Protein AF-A0A419EVL0-F1 (afdb_monomer)

Mean predicted aligned error: 10.66 Å

Radius of gyration: 20.91 Å; Cα contacts (8 Å, |Δi|>4): 53; chains: 1; bounding box: 40×67×33 Å

Secondary structure (DSSP, 8-state):
--HHHHHHHHHHHHGGGG------SS--HHHHHHHHHHHHHHHHHHTT-HHHHHHHHHHHHHHTT--HHHHHHHHHHHHT-HHHHHHHHHHHHHHHHHHHHS----

Sequence (106 aa):
MNLILKNLVVLFSFTMLIVSCKDKAVIEEEEFAKLYYNVLLTQEKFKSDSTLLKKEQEKVFLKFGVTEKQYYSTLTAYNKDPERWQEFFEYFKSYTDTLQKKPMRR

Foldseek 3Di:
DVPVVVVVVVVVVVVVVPPPPPPPLADDLLLLLVLVVQLVVLCVVCVPPPVVSVVSNVVSCVVSVHDPNSNVSNVVVCVVPVVSVVVSVVSNVVVVVVVVPPPPPD

pLDDT: mean 83.91, std 17.71, range [42.38, 98.12]

Nearest PDB structures (foldseek):
  2b5u-assembly2_C  TM=3.393E-01  e=4.867E+00  Escherichia coli

Solvent-accessible surface area (backbone atoms only — not comparable to full-atom values): 6135 Å² total; per-residue (Å²): 136,61,68,68,56,53,53,50,53,56,56,58,63,61,64,67,76,68,71,67,78,75,79,63,65,51,64,56,47,67,62,40,25,58,50,51,52,54,48,50,52,44,47,68,74,28,67,92,37,71,69,61,29,52,58,51,46,53,52,53,29,58,75,70,75,45,49,71,66,42,53,54,45,25,53,55,54,32,76,73,32,72,68,57,37,50,55,28,48,52,40,32,51,54,53,53,52,53,60,70,69,44,75,81,82,122

Structure (mmCIF, N/CA/C/O backbone):
data_AF-A0A419EVL0-F1
#
_entry.id   AF-A0A419EVL0-F1
#
loop_
_atom_site.group_PDB
_atom_site.id
_atom_site.type_symbol
_atom_site.label_atom_id
_atom_site.label_alt_id
_atom_site.label_comp_id
_atom_site.label_asym_id
_atom_site.label_entity_id
_atom_site.label_seq_id
_atom_site.pdbx_PDB_ins_code
_atom_site.Cartn_x
_atom_site.Cartn_y
_atom_site.Cartn_z
_atom_site.occupancy
_atom_site.B_iso_or_equiv
_atom_site.auth_seq_id
_atom_site.auth_comp_id
_atom_site.auth_asym_id
_atom_site.auth_atom_id
_atom_site.pdbx_PDB_model_num
ATOM 1 N N . MET A 1 1 ? -7.348 -55.223 -16.010 1.00 52.47 1 MET A N 1
ATOM 2 C CA . MET A 1 1 ? -6.396 -54.156 -16.395 1.00 52.47 1 MET A CA 1
ATOM 3 C C . MET A 1 1 ? -7.002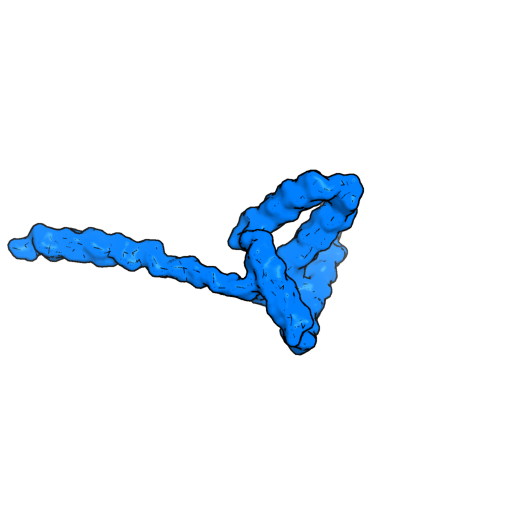 -52.737 -16.367 1.00 52.47 1 MET A C 1
ATOM 5 O O . MET A 1 1 ? -6.424 -51.845 -16.958 1.00 52.47 1 MET A O 1
ATOM 9 N N . ASN A 1 2 ? -8.121 -52.488 -15.658 1.00 56.97 2 ASN A N 1
ATOM 10 C CA . ASN A 1 2 ? -8.804 -51.174 -15.659 1.00 56.97 2 ASN A CA 1
ATOM 11 C C . ASN A 1 2 ? -8.803 -50.457 -14.294 1.00 56.97 2 ASN A C 1
ATOM 13 O O . ASN A 1 2 ? -9.002 -49.251 -14.244 1.00 56.97 2 ASN A O 1
ATOM 17 N N . LEU A 1 3 ? -8.559 -51.171 -13.185 1.00 53.88 3 LEU A N 1
ATOM 18 C CA . LEU A 1 3 ? -8.505 -50.581 -11.836 1.00 53.88 3 LEU A CA 1
ATOM 19 C C . LEU A 1 3 ? -7.204 -49.802 -11.582 1.00 53.88 3 LEU A C 1
ATOM 21 O O . LEU A 1 3 ? -7.239 -48.726 -10.996 1.00 53.88 3 LEU A O 1
ATOM 25 N N . ILE A 1 4 ? -6.075 -50.306 -12.091 1.00 56.41 4 ILE A N 1
ATOM 26 C CA . ILE A 1 4 ? -4.757 -49.666 -11.941 1.00 56.41 4 ILE A CA 1
ATOM 27 C C . ILE A 1 4 ? -4.710 -48.343 -12.723 1.00 56.41 4 ILE A C 1
ATOM 29 O O . ILE A 1 4 ? -4.227 -47.343 -12.203 1.00 56.41 4 ILE A O 1
ATOM 33 N N . LEU A 1 5 ? -5.301 -48.308 -13.927 1.00 55.69 5 LEU A N 1
ATOM 34 C CA . LEU A 1 5 ? -5.390 -47.098 -14.753 1.00 55.69 5 LEU A CA 1
ATOM 35 C C . LEU A 1 5 ? -6.287 -46.026 -14.105 1.00 55.69 5 LEU A C 1
ATOM 37 O O . LEU A 1 5 ? -5.944 -44.849 -14.108 1.00 55.69 5 LEU A O 1
ATOM 41 N N . LYS A 1 6 ? -7.412 -46.436 -13.497 1.00 56.22 6 LYS A N 1
ATOM 42 C CA . LYS A 1 6 ? -8.372 -45.529 -12.844 1.00 56.22 6 LYS A CA 1
ATOM 43 C C . LYS A 1 6 ? -7.779 -44.863 -11.596 1.00 56.22 6 LYS A C 1
ATOM 45 O O . LYS A 1 6 ? -7.973 -43.668 -11.403 1.00 56.22 6 LYS A O 1
ATOM 50 N N . ASN A 1 7 ? -7.000 -45.606 -10.805 1.00 57.31 7 ASN A N 1
ATOM 51 C CA . ASN A 1 7 ? -6.283 -45.055 -9.650 1.00 57.31 7 ASN A CA 1
ATOM 52 C C . ASN A 1 7 ? -5.151 -44.101 -10.062 1.00 57.31 7 ASN A C 1
ATOM 54 O O . ASN A 1 7 ? -4.926 -43.105 -9.381 1.00 57.31 7 ASN A O 1
ATOM 58 N N . LEU A 1 8 ? -4.478 -44.362 -11.188 1.00 57.34 8 LEU A N 1
ATOM 59 C CA . LEU A 1 8 ? -3.440 -43.480 -11.736 1.00 57.34 8 LEU A CA 1
ATOM 60 C C . LEU A 1 8 ? -4.012 -42.139 -12.218 1.00 57.34 8 LEU A C 1
ATOM 62 O O . LEU A 1 8 ? -3.405 -41.101 -11.981 1.00 57.34 8 LEU A O 1
ATOM 66 N N . VAL A 1 9 ? -5.206 -42.147 -12.820 1.00 59.50 9 VAL A N 1
ATOM 67 C CA . VAL A 1 9 ? -5.909 -40.920 -13.239 1.00 59.50 9 VAL A CA 1
ATOM 68 C C . VAL A 1 9 ? -6.341 -40.081 -12.031 1.00 59.50 9 VAL A C 1
ATOM 70 O O . VAL A 1 9 ? -6.170 -38.865 -12.044 1.00 59.50 9 VAL A O 1
ATOM 73 N N . VAL A 1 10 ? -6.826 -40.711 -10.954 1.00 59.16 10 VAL A N 1
ATOM 74 C CA . VAL A 1 10 ? -7.187 -40.000 -9.711 1.00 59.16 10 VAL A CA 1
ATOM 75 C C . VAL A 1 10 ? -5.949 -39.407 -9.026 1.00 59.16 10 VAL A C 1
ATOM 77 O O . VAL A 1 10 ? -6.002 -38.276 -8.545 1.00 59.16 10 VAL A O 1
ATOM 80 N N . LEU A 1 11 ? -4.818 -40.123 -9.038 1.00 56.03 11 LEU A N 1
ATOM 81 C CA . LEU A 1 11 ? -3.551 -39.632 -8.488 1.00 56.03 11 LEU A CA 1
ATOM 82 C C . LEU A 1 11 ? -2.975 -38.466 -9.316 1.00 56.03 11 LEU A C 1
ATOM 84 O O . LEU A 1 11 ? -2.444 -37.515 -8.748 1.00 56.03 11 LEU A O 1
ATOM 88 N N . PHE A 1 12 ? -3.125 -38.508 -10.644 1.00 55.94 12 PHE A N 1
ATOM 89 C CA . PHE A 1 12 ? -2.668 -37.453 -11.554 1.00 55.94 12 PHE A CA 1
ATOM 90 C C . PHE A 1 12 ? -3.546 -36.190 -11.500 1.00 55.94 12 PHE A C 1
ATOM 92 O O . PHE A 1 12 ? -3.043 -35.082 -11.658 1.00 55.94 12 PHE A O 1
ATOM 99 N N . SER A 1 13 ? -4.846 -36.315 -11.206 1.00 56.88 13 SER A N 1
ATOM 100 C CA . SER A 1 13 ? -5.712 -35.147 -10.976 1.00 56.88 13 SER A CA 1
ATOM 101 C C . SER A 1 13 ? -5.408 -34.412 -9.667 1.00 56.88 13 SER A C 1
ATOM 103 O O . SER A 1 13 ? -5.684 -33.218 -9.573 1.00 56.88 13 SER A O 1
ATOM 105 N N . PHE A 1 14 ? -4.821 -35.077 -8.666 1.00 56.47 14 PHE A N 1
ATOM 106 C CA . PHE A 1 14 ? -4.526 -34.447 -7.374 1.00 56.47 14 PHE A CA 1
ATOM 107 C C . PHE A 1 14 ? -3.249 -33.587 -7.394 1.00 56.47 14 PHE A C 1
ATOM 109 O O . PHE A 1 14 ? -3.110 -32.660 -6.600 1.00 56.47 14 PHE A O 1
ATOM 116 N N . THR A 1 15 ? -2.326 -33.834 -8.330 1.00 57.56 15 THR A N 1
ATOM 117 C CA . THR A 1 15 ? -1.048 -33.106 -8.420 1.00 57.56 15 THR A CA 1
ATOM 118 C C . THR A 1 15 ? -1.132 -31.777 -9.174 1.00 57.56 15 THR A C 1
ATOM 120 O O . THR A 1 15 ? -0.192 -30.992 -9.100 1.00 57.56 15 THR A O 1
ATOM 123 N N . MET A 1 16 ? -2.247 -31.460 -9.847 1.00 57.38 16 MET A N 1
ATOM 124 C CA . MET A 1 16 ? -2.417 -30.160 -10.522 1.00 57.38 16 MET A CA 1
ATOM 125 C C . MET A 1 16 ? -2.903 -29.021 -9.611 1.00 57.38 16 MET A C 1
ATOM 127 O O . MET A 1 16 ? -2.921 -27.871 -10.042 1.00 57.38 16 MET A O 1
ATOM 131 N N . LEU A 1 17 ? -3.238 -29.289 -8.344 1.00 58.50 17 LEU A N 1
ATOM 132 C CA . LEU A 1 17 ? -3.680 -28.246 -7.402 1.00 58.50 17 LEU A CA 1
ATOM 133 C C . LEU A 1 17 ? -2.527 -27.493 -6.711 1.00 58.50 17 LEU A C 1
ATOM 135 O O . LEU A 1 17 ? -2.776 -26.564 -5.950 1.00 58.50 17 LEU A O 1
ATOM 139 N N . ILE A 1 18 ? -1.272 -27.851 -6.997 1.00 58.19 18 ILE A N 1
ATOM 140 C CA . ILE A 1 18 ? -0.061 -27.196 -6.469 1.00 58.19 18 ILE A CA 1
ATOM 141 C C . ILE A 1 18 ? 0.641 -26.347 -7.535 1.00 58.19 18 ILE A C 1
ATOM 143 O O . ILE A 1 18 ? 1.869 -26.249 -7.566 1.00 58.19 18 ILE A O 1
ATOM 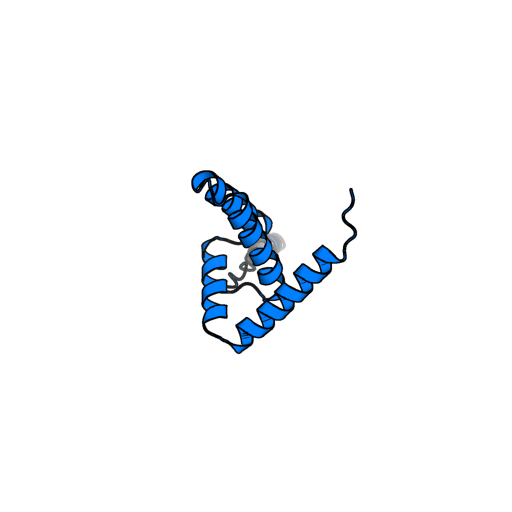147 N N . VAL A 1 19 ? -0.128 -25.655 -8.386 1.00 53.06 19 VAL A N 1
ATOM 148 C CA . VAL A 1 19 ? 0.393 -24.431 -9.012 1.00 53.06 19 VAL A CA 1
ATO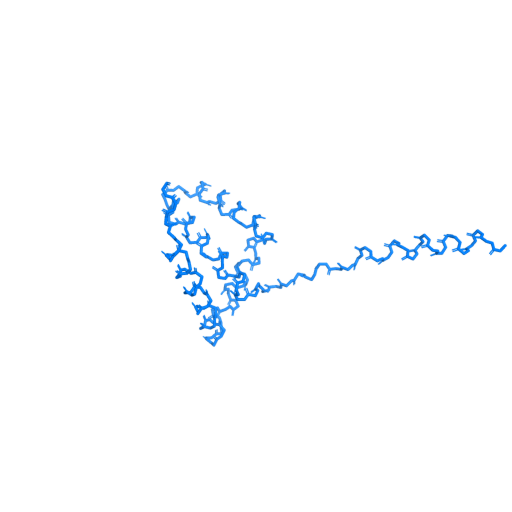M 149 C C . VAL A 1 19 ? 0.555 -23.418 -7.887 1.00 53.06 19 VAL A C 1
ATOM 151 O O . VAL A 1 19 ? -0.353 -22.667 -7.543 1.00 53.06 19 VAL A O 1
ATOM 154 N N . SER A 1 20 ? 1.721 -23.515 -7.256 1.00 49.78 20 SER A N 1
ATOM 155 C CA . SER A 1 20 ? 2.254 -22.623 -6.249 1.00 49.78 20 SER A CA 1
ATOM 156 C C . SER A 1 20 ? 1.894 -21.194 -6.627 1.00 49.78 20 SER A C 1
ATOM 158 O O . SER A 1 20 ? 2.321 -20.687 -7.670 1.00 49.78 20 SER A O 1
ATOM 160 N N . CYS A 1 21 ? 1.049 -20.583 -5.796 1.00 56.38 21 CYS A N 1
ATOM 161 C CA . CYS A 1 21 ? 0.809 -19.156 -5.806 1.00 56.38 21 CYS A CA 1
ATOM 162 C C . CYS A 1 21 ? 2.190 -18.519 -5.660 1.00 56.38 21 CYS A C 1
ATOM 164 O O . CYS A 1 21 ? 2.827 -18.628 -4.615 1.00 56.38 21 CYS A O 1
ATOM 166 N N . LYS A 1 22 ? 2.719 -17.992 -6.764 1.00 48.94 22 LYS A N 1
ATOM 167 C CA . LYS A 1 22 ? 4.028 -17.360 -6.790 1.00 48.94 22 LYS A CA 1
ATOM 168 C C . LYS A 1 22 ? 3.901 -16.182 -5.833 1.00 48.94 22 LYS A C 1
ATOM 170 O O . LYS A 1 22 ? 3.229 -15.213 -6.176 1.00 48.94 22 LYS A O 1
ATOM 175 N N . ASP A 1 23 ? 4.497 -16.285 -4.647 1.00 54.72 23 ASP A N 1
ATOM 176 C CA . ASP A 1 23 ? 4.742 -15.146 -3.769 1.00 54.72 23 ASP A CA 1
ATOM 177 C C . ASP A 1 23 ? 5.605 -14.169 -4.572 1.00 54.72 23 ASP A C 1
ATOM 179 O O . ASP A 1 23 ? 6.837 -14.188 -4.520 1.00 54.72 23 ASP A O 1
ATOM 183 N N . LYS A 1 24 ? 4.969 -13.350 -5.414 1.00 59.28 24 LYS A N 1
ATOM 184 C CA . LYS A 1 24 ? 5.621 -12.210 -6.030 1.00 59.28 24 LYS A CA 1
ATOM 185 C C . LYS A 1 24 ? 6.012 -11.325 -4.853 1.00 59.28 24 LYS A C 1
ATOM 187 O O . LYS A 1 24 ? 5.165 -10.719 -4.203 1.00 59.28 24 LYS A O 1
ATOM 192 N N . ALA A 1 25 ? 7.302 -11.329 -4.525 1.00 76.31 25 ALA A N 1
ATOM 193 C CA . ALA A 1 25 ? 7.853 -10.566 -3.406 1.00 76.31 25 ALA A CA 1
ATOM 194 C C . ALA A 1 25 ? 7.656 -9.047 -3.580 1.00 76.31 25 ALA A C 1
ATOM 196 O O . ALA A 1 25 ? 7.777 -8.289 -2.614 1.00 76.31 25 ALA A O 1
ATOM 197 N N . VAL A 1 26 ? 7.369 -8.631 -4.815 1.00 90.81 26 VAL A N 1
ATOM 198 C CA . VAL A 1 26 ? 7.157 -7.259 -5.252 1.00 90.81 26 VAL A CA 1
ATOM 199 C C . VAL A 1 26 ? 5.864 -7.225 -6.070 1.00 90.81 26 VAL A C 1
ATOM 201 O O . VAL A 1 26 ? 5.714 -8.004 -7.013 1.00 90.81 26 VAL A O 1
ATOM 204 N N . ILE A 1 27 ? 4.928 -6.370 -5.667 1.00 93.75 27 ILE A N 1
ATOM 205 C CA . ILE A 1 27 ? 3.667 -6.107 -6.377 1.00 93.75 27 ILE A CA 1
ATOM 206 C C . ILE A 1 27 ? 3.993 -5.256 -7.609 1.00 93.75 27 ILE A C 1
ATOM 208 O O . ILE A 1 27 ? 4.818 -4.360 -7.490 1.00 93.75 27 ILE A O 1
ATOM 212 N N . GLU A 1 28 ? 3.368 -5.516 -8.760 1.00 93.25 28 GLU A N 1
ATOM 213 C CA . GLU A 1 28 ? 3.601 -4.741 -9.995 1.00 93.25 28 GLU A CA 1
ATOM 214 C C . GLU A 1 28 ? 3.115 -3.286 -9.852 1.00 93.25 28 GLU A C 1
ATOM 216 O O . GLU A 1 28 ? 2.197 -2.987 -9.086 1.00 93.25 28 GLU A O 1
ATOM 221 N N . GLU A 1 29 ? 3.706 -2.368 -10.614 1.00 93.12 29 GLU A N 1
ATOM 222 C CA . GLU A 1 29 ? 3.585 -0.913 -10.474 1.00 93.12 29 GLU A CA 1
ATOM 223 C C . GLU A 1 29 ? 2.131 -0.419 -10.523 1.00 93.12 29 GLU A C 1
ATOM 225 O O . GLU A 1 29 ? 1.721 0.364 -9.663 1.00 93.12 29 GLU A O 1
ATOM 230 N N . GLU A 1 30 ? 1.321 -0.906 -11.469 1.00 92.81 30 GLU A N 1
ATOM 231 C CA . GLU A 1 30 ? -0.081 -0.490 -11.616 1.00 92.81 30 GLU A CA 1
ATOM 232 C C . GLU A 1 30 ? -0.953 -0.930 -10.423 1.00 92.81 30 GLU A C 1
ATOM 234 O O . GLU A 1 30 ? -1.792 -0.173 -9.920 1.0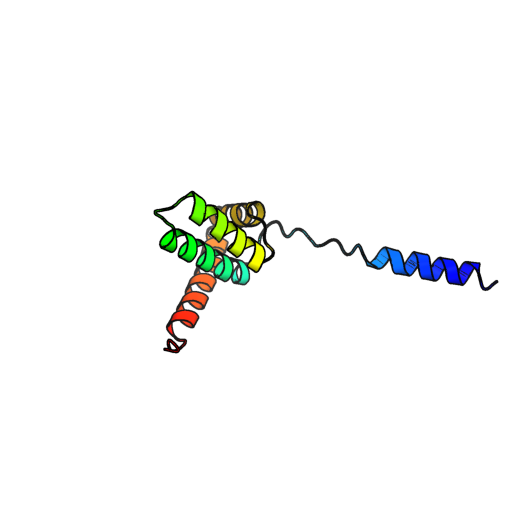0 92.81 30 GLU A O 1
ATOM 239 N N . GLU A 1 31 ? -0.772 -2.165 -9.952 1.00 94.31 31 GLU A N 1
ATOM 240 C CA . GLU A 1 31 ? -1.504 -2.698 -8.798 1.00 94.31 31 GLU A CA 1
ATOM 241 C C . GLU A 1 31 ? -1.042 -2.021 -7.507 1.00 94.31 31 GLU A C 1
ATOM 243 O O . GLU A 1 31 ? -1.864 -1.633 -6.666 1.00 94.31 31 GLU A O 1
ATOM 248 N N . PHE A 1 32 ? 0.269 -1.802 -7.383 1.00 96.00 32 PHE A N 1
ATOM 249 C CA . PHE A 1 32 ? 0.869 -1.122 -6.250 1.00 96.00 32 PHE A CA 1
ATOM 250 C C . PHE A 1 32 ? 0.421 0.341 -6.166 1.00 96.00 32 PHE A C 1
ATOM 252 O O . PHE A 1 32 ? 0.094 0.799 -5.075 1.00 96.00 32 PHE A O 1
ATOM 259 N N . ALA A 1 33 ? 0.283 1.054 -7.288 1.00 96.12 33 ALA A N 1
ATOM 260 C CA . ALA A 1 33 ? -0.267 2.411 -7.336 1.00 96.12 33 ALA A CA 1
ATOM 261 C C . ALA A 1 33 ? -1.675 2.502 -6.720 1.00 96.12 33 ALA A C 1
ATOM 263 O O . ALA A 1 33 ? -1.949 3.373 -5.885 1.00 96.12 33 ALA A O 1
ATOM 264 N N . LYS A 1 34 ? -2.564 1.567 -7.076 1.00 96.50 34 LYS A N 1
ATOM 265 C CA . LYS A 1 34 ? -3.932 1.503 -6.534 1.00 96.50 34 LYS A CA 1
ATOM 266 C C . LYS A 1 34 ? -3.923 1.195 -5.038 1.00 96.50 34 LYS A C 1
ATOM 268 O O . LYS A 1 34 ? -4.651 1.835 -4.273 1.00 96.50 34 LYS A O 1
ATOM 273 N N . LEU A 1 35 ? -3.111 0.228 -4.617 1.00 97.44 35 LEU A N 1
ATOM 274 C CA . LEU A 1 35 ? -2.959 -0.147 -3.214 1.00 97.44 35 LEU A CA 1
ATOM 275 C C . LEU A 1 35 ? -2.407 1.017 -2.381 1.00 97.44 35 LEU A C 1
ATOM 277 O O . LEU A 1 35 ? -3.020 1.401 -1.385 1.00 97.44 35 LEU A O 1
ATOM 281 N N . TYR A 1 36 ? -1.293 1.605 -2.815 1.00 97.38 36 TYR A N 1
ATOM 282 C CA . TYR A 1 36 ? -0.601 2.702 -2.145 1.00 97.38 36 TYR A CA 1
ATOM 283 C C . TYR A 1 36 ? -1.530 3.899 -1.925 1.00 97.38 36 TYR A C 1
ATOM 285 O O . TYR A 1 36 ? -1.613 4.420 -0.815 1.00 97.38 36 TYR A O 1
ATOM 293 N N . TYR A 1 37 ? -2.337 4.258 -2.929 1.00 97.31 37 TYR A N 1
ATOM 294 C CA . TYR A 1 37 ? -3.367 5.286 -2.783 1.00 97.31 37 TYR A CA 1
ATOM 295 C C . TYR A 1 37 ? -4.368 4.983 -1.658 1.00 97.31 37 TYR A C 1
ATOM 297 O O . TYR A 1 37 ? -4.674 5.855 -0.846 1.00 97.31 37 TYR A O 1
ATOM 305 N N . ASN A 1 38 ? -4.876 3.749 -1.575 1.00 97.81 38 ASN A N 1
ATOM 306 C CA . ASN A 1 38 ? -5.833 3.376 -0.528 1.00 97.81 38 ASN A CA 1
ATOM 307 C C . ASN A 1 38 ? -5.181 3.382 0.862 1.00 97.81 38 ASN A C 1
ATOM 309 O O . ASN A 1 38 ? -5.830 3.770 1.836 1.00 97.81 38 ASN A O 1
ATOM 313 N N . VAL A 1 39 ? -3.905 2.999 0.960 1.00 97.88 39 VAL A N 1
ATOM 314 C CA . VAL A 1 39 ? -3.142 3.081 2.212 1.00 97.88 39 VAL A CA 1
ATOM 315 C C . VAL A 1 39 ? -2.968 4.540 2.640 1.00 97.88 39 VAL A C 1
ATOM 317 O O . VAL A 1 39 ? -3.278 4.852 3.788 1.00 97.88 39 VAL A O 1
ATOM 320 N N . LEU A 1 40 ? -2.571 5.440 1.732 1.00 97.12 40 LEU A N 1
ATOM 321 C CA . LEU A 1 40 ? -2.434 6.876 2.015 1.00 97.12 40 LEU A CA 1
ATOM 322 C C . LEU A 1 40 ? -3.759 7.517 2.443 1.00 97.12 40 LEU A C 1
ATOM 324 O O . LEU A 1 40 ? -3.806 8.244 3.433 1.00 97.12 40 LEU A O 1
ATOM 328 N N . LEU A 1 41 ? -4.859 7.216 1.745 1.00 96.81 41 LEU A N 1
ATOM 329 C CA . LEU A 1 41 ? -6.184 7.697 2.143 1.00 96.81 41 LEU A CA 1
ATOM 330 C C . LEU A 1 41 ? -6.576 7.219 3.542 1.00 96.81 41 LEU A C 1
ATOM 332 O O . LEU A 1 41 ? -7.171 7.969 4.313 1.00 96.81 41 LEU A O 1
ATOM 336 N N . THR A 1 42 ? -6.261 5.965 3.866 1.00 97.38 42 THR A N 1
ATOM 337 C CA . THR A 1 42 ? -6.553 5.384 5.180 1.00 97.38 42 THR A CA 1
ATOM 338 C C . THR A 1 42 ? -5.713 6.058 6.263 1.00 97.38 42 THR A C 1
ATOM 340 O O . THR A 1 42 ? -6.252 6.427 7.304 1.00 97.38 42 THR A O 1
ATOM 343 N N . GLN A 1 43 ? -4.426 6.293 5.994 1.00 96.81 43 GLN A N 1
ATOM 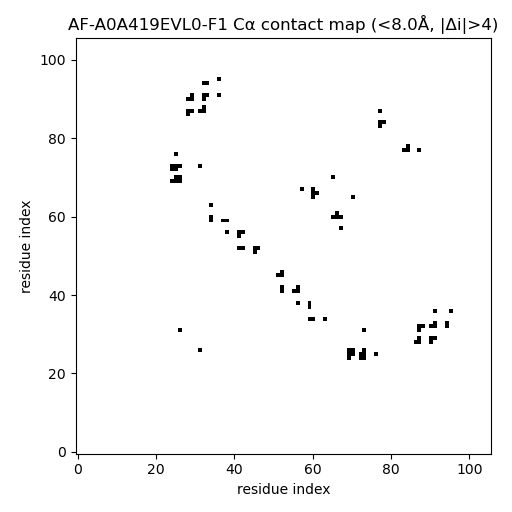344 C CA . GLN A 1 43 ? -3.536 7.049 6.875 1.00 96.81 43 GLN A CA 1
ATOM 345 C C . GLN A 1 43 ? -4.072 8.450 7.152 1.00 96.81 43 GLN A C 1
ATOM 347 O O . GLN A 1 43 ? -4.195 8.821 8.314 1.00 96.81 43 GLN A O 1
ATOM 352 N N . GLU A 1 44 ? -4.464 9.195 6.118 1.00 96.56 44 GLU A N 1
ATOM 353 C CA . GLU A 1 44 ? -4.996 10.547 6.300 1.00 96.56 44 GLU A CA 1
ATOM 354 C C . GLU A 1 44 ? -6.319 10.540 7.078 1.00 96.56 44 GLU A C 1
ATOM 356 O O . GLU A 1 44 ? -6.508 11.331 8.004 1.00 96.56 44 GLU A O 1
ATOM 361 N N . LYS A 1 45 ? -7.222 9.606 6.754 1.00 96.62 45 LYS A N 1
ATOM 362 C CA . LYS A 1 45 ? -8.540 9.499 7.393 1.00 96.62 45 LYS A CA 1
ATOM 363 C C . LYS A 1 45 ? -8.461 9.141 8.878 1.00 96.62 45 LYS A C 1
ATOM 365 O O . LYS A 1 45 ? -9.281 9.625 9.654 1.00 96.62 45 LYS A O 1
ATOM 370 N N . PHE A 1 46 ? -7.515 8.289 9.270 1.00 96.88 46 PHE A N 1
ATOM 371 C CA . PHE A 1 46 ? -7.412 7.752 10.631 1.00 96.88 46 PHE A CA 1
ATOM 372 C C . PHE A 1 46 ? -6.152 8.217 11.376 1.00 96.88 46 PHE A C 1
ATOM 374 O O . PHE A 1 46 ? -5.789 7.631 12.391 1.00 96.88 46 PHE A O 1
ATOM 381 N N . LYS A 1 47 ? -5.498 9.297 10.925 1.00 94.25 47 LYS A N 1
ATOM 382 C CA . LYS A 1 47 ? -4.238 9.807 11.502 1.00 94.25 47 LYS A CA 1
ATOM 383 C C . LYS A 1 47 ? -4.268 10.065 13.011 1.00 94.25 47 LYS A C 1
ATOM 385 O O . LYS A 1 47 ? -3.228 10.010 13.657 1.00 94.25 47 LYS A O 1
ATOM 390 N N . SER A 1 48 ? -5.440 10.368 13.571 1.00 96.00 48 SER A N 1
ATOM 391 C CA . SER A 1 48 ? -5.631 10.658 14.996 1.00 96.00 48 SER A CA 1
ATOM 392 C C . SER A 1 48 ? -5.940 9.428 15.856 1.00 96.00 48 SER A C 1
ATOM 394 O O . SER A 1 48 ? -5.974 9.551 17.075 1.00 96.00 48 SER A O 1
ATOM 396 N N . ASP A 1 49 ? -6.188 8.262 15.253 1.00 96.94 49 ASP A N 1
ATOM 397 C CA . ASP A 1 49 ? -6.505 7.017 15.959 1.00 96.94 49 ASP A CA 1
ATOM 398 C C . ASP A 1 49 ? -5.643 5.880 15.405 1.00 96.94 49 ASP A C 1
ATOM 400 O O . ASP A 1 49 ? -5.972 5.242 14.405 1.00 96.94 49 ASP A O 1
ATOM 404 N N . SER A 1 50 ? -4.521 5.617 16.075 1.00 94.12 50 SER A N 1
ATOM 405 C CA . SER A 1 50 ? -3.551 4.600 15.659 1.00 94.12 50 SER A CA 1
ATOM 406 C C . SER A 1 50 ? -4.111 3.174 15.696 1.00 94.12 50 SER A C 1
ATOM 408 O O . SER A 1 50 ? -3.696 2.331 14.898 1.00 94.12 50 SER A O 1
ATOM 410 N N . THR A 1 51 ? -5.067 2.896 16.588 1.00 95.31 51 THR A N 1
ATOM 411 C CA . THR A 1 51 ? -5.672 1.563 16.714 1.00 95.31 51 THR A CA 1
ATOM 412 C C . THR A 1 51 ? -6.624 1.315 15.555 1.00 95.31 51 THR A C 1
ATOM 414 O O . THR A 1 51 ? -6.561 0.270 14.899 1.00 95.31 51 THR A O 1
ATOM 417 N N . LEU A 1 52 ? -7.482 2.294 15.262 1.00 96.12 52 LEU A N 1
ATOM 418 C CA . LEU A 1 52 ? -8.393 2.219 14.130 1.00 96.12 52 LEU A CA 1
ATOM 419 C C . LEU A 1 52 ? -7.634 2.259 12.801 1.00 96.12 52 LEU A C 1
ATOM 421 O O . LEU A 1 52 ? -7.964 1.487 11.904 1.00 96.12 52 LEU A O 1
ATOM 425 N N . LEU A 1 53 ? -6.575 3.067 12.697 1.00 97.38 53 LEU A N 1
ATOM 426 C CA . LEU A 1 53 ? -5.701 3.112 11.527 1.00 97.38 53 LEU A CA 1
ATOM 427 C C . LEU A 1 53 ? -5.171 1.723 11.168 1.00 97.38 53 LEU A C 1
ATOM 429 O O . LEU A 1 53 ? -5.345 1.287 10.031 1.00 97.38 53 LEU A O 1
ATOM 433 N N . LYS A 1 54 ? -4.581 1.007 12.133 1.00 96.50 54 LYS A N 1
ATOM 434 C CA . LYS A 1 54 ? -4.033 -0.332 11.891 1.00 96.50 54 LYS A CA 1
ATOM 435 C C . LYS A 1 54 ? -5.109 -1.296 11.385 1.00 96.50 54 LYS A C 1
ATOM 437 O O . LYS A 1 54 ? -4.926 -1.951 10.362 1.00 96.50 54 LYS A O 1
ATOM 442 N N . LYS A 1 55 ? -6.262 -1.324 12.055 1.00 97.50 55 LYS A N 1
ATOM 443 C CA . LYS A 1 55 ? -7.397 -2.177 11.673 1.00 97.50 55 LYS A CA 1
ATOM 444 C C . LYS A 1 55 ? -7.901 -1.878 10.258 1.00 97.50 55 LYS A C 1
ATOM 446 O O . LYS A 1 55 ? -8.279 -2.788 9.525 1.00 97.50 55 LYS A O 1
ATOM 451 N N . GLU A 1 56 ? -7.955 -0.609 9.868 1.00 98.12 56 GLU A N 1
ATOM 452 C CA . GLU A 1 56 ? -8.428 -0.213 8.539 1.00 98.12 56 GLU A CA 1
ATOM 453 C C . GLU A 1 56 ? -7.371 -0.467 7.455 1.00 98.12 56 GLU A C 1
ATOM 455 O O . GLU A 1 56 ? -7.722 -0.895 6.356 1.00 98.12 56 GLU A O 1
ATOM 460 N N . GLN A 1 57 ? -6.080 -0.318 7.764 1.00 97.75 57 GLN A N 1
ATOM 461 C CA . GLN A 1 57 ? -4.995 -0.724 6.866 1.00 97.75 57 GLN A CA 1
ATOM 462 C C . GLN A 1 57 ? -5.009 -2.236 6.605 1.00 97.75 57 GLN A C 1
ATOM 464 O O . GLN A 1 57 ? -4.906 -2.649 5.452 1.00 97.75 57 GLN A O 1
ATOM 469 N N . GLU A 1 58 ? -5.232 -3.061 7.632 1.00 97.06 58 GLU A N 1
ATOM 470 C CA . GLU A 1 58 ? -5.390 -4.514 7.477 1.00 97.06 58 GLU A CA 1
ATOM 471 C C . GLU A 1 58 ? -6.538 -4.863 6.514 1.00 97.06 58 GLU A C 1
ATOM 473 O O . GLU A 1 58 ? -6.389 -5.728 5.650 1.00 97.06 58 GLU A O 1
ATOM 478 N N . LYS A 1 59 ? -7.668 -4.145 6.581 1.00 97.81 59 LYS A N 1
ATOM 479 C CA . LYS A 1 59 ? -8.776 -4.322 5.625 1.00 97.81 59 LYS A CA 1
ATOM 480 C C . LYS A 1 59 ? -8.394 -3.933 4.201 1.00 97.81 59 LYS A C 1
ATOM 482 O O . LYS A 1 59 ? -8.822 -4.602 3.260 1.00 97.81 59 LYS A O 1
ATOM 487 N N . VAL A 1 60 ? -7.619 -2.861 4.027 1.00 98.12 60 VAL A N 1
ATOM 488 C CA . VAL A 1 60 ? -7.097 -2.473 2.709 1.00 98.12 60 VAL A CA 1
ATOM 489 C C . VAL A 1 60 ? -6.213 -3.589 2.162 1.00 98.12 60 VAL A C 1
ATOM 491 O O . VAL A 1 60 ? -6.440 -4.032 1.042 1.00 98.12 60 VAL A O 1
ATOM 494 N N . PHE A 1 61 ? -5.277 -4.110 2.951 1.00 96.81 61 PHE A N 1
ATOM 495 C CA . PHE A 1 61 ? -4.410 -5.209 2.528 1.00 96.81 61 PHE A CA 1
ATOM 496 C C . PHE A 1 61 ? -5.209 -6.453 2.113 1.00 96.81 61 PHE A C 1
ATOM 498 O O . PHE A 1 61 ? -5.026 -6.966 1.008 1.00 96.81 61 PHE A O 1
ATOM 505 N N . LEU A 1 62 ? -6.192 -6.859 2.922 1.00 95.94 62 LEU A N 1
ATOM 506 C CA . LEU A 1 62 ? -7.088 -7.973 2.595 1.00 95.94 62 LEU A CA 1
ATOM 507 C C . LEU A 1 62 ? -7.868 -7.746 1.292 1.00 95.94 62 LEU A C 1
ATOM 509 O O . LEU A 1 62 ? -7.984 -8.665 0.485 1.00 95.94 62 LEU A O 1
ATOM 513 N N . LYS A 1 63 ? -8.366 -6.527 1.048 1.00 96.06 63 LYS A N 1
ATOM 514 C CA . LYS A 1 63 ? -9.098 -6.179 -0.184 1.00 96.06 63 LYS A CA 1
ATOM 515 C C . LYS A 1 63 ? -8.249 -6.366 -1.444 1.00 96.06 63 LYS A C 1
ATOM 517 O O . LYS A 1 63 ? -8.794 -6.690 -2.495 1.00 96.06 63 LYS A O 1
ATOM 522 N N . PHE A 1 64 ? -6.944 -6.139 -1.341 1.00 95.06 64 PHE A N 1
ATOM 523 C CA . PHE A 1 64 ? -5.997 -6.292 -2.443 1.00 95.06 64 PHE A CA 1
ATOM 524 C C . PHE A 1 64 ? -5.323 -7.673 -2.468 1.00 95.06 64 PHE A C 1
ATOM 526 O O . PHE A 1 64 ? -4.503 -7.920 -3.344 1.00 95.06 64 PHE A O 1
ATOM 533 N N . GLY A 1 65 ? -5.656 -8.580 -1.540 1.00 95.06 65 GLY A N 1
ATOM 534 C CA . GLY A 1 65 ? -5.039 -9.908 -1.465 1.00 95.06 65 GLY A CA 1
ATOM 535 C C . GLY A 1 65 ? -3.545 -9.871 -1.130 1.00 95.06 65 GLY A C 1
ATOM 536 O O . GLY A 1 65 ? -2.812 -10.790 -1.481 1.00 95.06 65 GLY A O 1
ATOM 537 N N . VAL A 1 66 ? -3.090 -8.805 -0.471 1.00 94.44 66 VAL A N 1
ATOM 538 C CA . VAL A 1 66 ? -1.684 -8.569 -0.132 1.00 94.44 66 VAL A CA 1
ATOM 539 C C . VAL A 1 66 ? -1.487 -8.637 1.372 1.00 94.44 66 VAL A C 1
ATOM 541 O O . VAL A 1 66 ? -2.376 -8.313 2.155 1.00 94.44 66 VAL A O 1
ATOM 544 N N . THR A 1 67 ? -0.298 -9.044 1.794 1.00 95.12 67 THR A N 1
ATOM 545 C CA . THR A 1 67 ? 0.118 -8.969 3.195 1.00 95.12 67 THR A CA 1
ATOM 546 C C . THR A 1 67 ? 0.788 -7.630 3.491 1.00 95.12 67 THR A C 1
ATOM 548 O O . THR A 1 67 ? 1.392 -7.009 2.615 1.00 95.12 67 THR A O 1
ATOM 551 N N . GLU A 1 68 ? 0.764 -7.213 4.757 1.00 94.75 68 GLU A N 1
ATOM 552 C CA . GLU A 1 68 ? 1.515 -6.040 5.224 1.00 94.75 68 GLU A CA 1
ATOM 553 C C . GLU A 1 68 ? 3.012 -6.158 4.874 1.00 94.75 68 GLU A C 1
ATOM 555 O O . GLU A 1 68 ? 3.637 -5.209 4.399 1.00 94.75 68 GLU A O 1
ATOM 560 N N . LYS A 1 69 ? 3.578 -7.364 5.015 1.00 94.50 69 LYS A N 1
ATOM 561 C CA . LYS A 1 69 ? 4.966 -7.655 4.644 1.00 94.50 69 LYS A CA 1
ATOM 562 C C . LYS A 1 69 ? 5.232 -7.406 3.156 1.00 94.50 69 LYS A C 1
ATOM 564 O O . LYS A 1 69 ? 6.241 -6.784 2.839 1.00 94.50 69 LYS A O 1
ATOM 569 N N . GLN A 1 70 ? 4.351 -7.871 2.266 1.00 94.31 70 GLN A N 1
ATOM 570 C CA . GLN A 1 70 ? 4.475 -7.652 0.817 1.00 94.31 70 GLN A CA 1
ATOM 571 C C . GLN A 1 70 ? 4.373 -6.173 0.443 1.00 94.31 70 GLN A C 1
ATOM 573 O O . GLN A 1 70 ? 5.095 -5.703 -0.437 1.00 94.31 70 GLN A O 1
ATOM 578 N N . TYR A 1 71 ? 3.505 -5.422 1.123 1.00 96.12 71 TYR A N 1
ATOM 579 C CA . TYR A 1 71 ? 3.401 -3.981 0.923 1.00 96.12 71 TYR A CA 1
ATOM 580 C C . TYR A 1 71 ? 4.729 -3.281 1.246 1.00 96.12 71 TYR A C 1
ATOM 582 O O . TYR A 1 71 ? 5.280 -2.577 0.398 1.00 96.12 71 TYR A O 1
ATOM 590 N N . TYR A 1 72 ? 5.292 -3.520 2.435 1.00 95.69 72 TYR A N 1
ATOM 591 C CA . TYR A 1 72 ? 6.549 -2.880 2.825 1.00 95.69 72 TYR A CA 1
ATOM 592 C C . TYR A 1 72 ? 7.753 -3.378 2.018 1.00 95.69 72 TYR A C 1
ATOM 594 O O . TYR A 1 72 ? 8.650 -2.581 1.728 1.00 95.69 72 TYR A O 1
ATOM 602 N N . SER A 1 73 ? 7.790 -4.656 1.618 1.00 94.69 73 SER A N 1
ATOM 603 C CA . SER A 1 73 ? 8.850 -5.166 0.738 1.00 94.69 73 SER A CA 1
ATOM 604 C C . SER A 1 73 ? 8.800 -4.521 -0.643 1.00 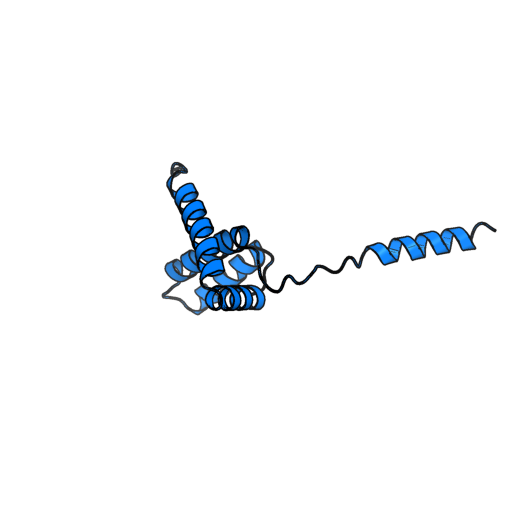94.69 73 SER A C 1
ATOM 606 O O . SER A 1 73 ? 9.849 -4.130 -1.150 1.00 94.69 73 SER A O 1
ATOM 608 N N . THR A 1 74 ? 7.605 -4.338 -1.210 1.00 95.31 74 THR A N 1
ATOM 609 C CA . THR A 1 74 ? 7.409 -3.641 -2.492 1.00 95.31 74 THR A CA 1
ATOM 610 C C . THR A 1 74 ? 7.838 -2.182 -2.385 1.00 95.31 74 THR A C 1
ATOM 612 O O . THR A 1 74 ? 8.672 -1.733 -3.166 1.00 95.31 74 THR A O 1
ATOM 615 N N . LEU A 1 75 ? 7.364 -1.465 -1.358 1.00 95.19 75 LEU A N 1
ATOM 616 C CA . LEU A 1 75 ? 7.743 -0.071 -1.120 1.00 95.19 75 LEU A CA 1
ATOM 617 C C . LEU A 1 75 ? 9.265 0.088 -0.981 1.00 95.19 75 LEU A C 1
ATOM 619 O O . LEU A 1 75 ? 9.868 0.977 -1.574 1.00 95.19 75 LEU A O 1
ATOM 623 N N . THR A 1 76 ? 9.901 -0.812 -0.228 1.00 94.56 76 THR A N 1
ATOM 624 C CA . THR A 1 76 ? 11.359 -0.820 -0.053 1.00 94.56 76 THR A CA 1
ATOM 625 C C . THR A 1 76 ? 12.090 -1.131 -1.356 1.00 94.56 76 THR A C 1
ATOM 627 O O . THR A 1 76 ? 13.154 -0.566 -1.593 1.00 94.56 76 THR A O 1
ATOM 630 N N . ALA A 1 77 ? 11.561 -2.032 -2.186 1.00 93.12 77 ALA A N 1
ATOM 631 C CA . ALA A 1 77 ? 12.151 -2.357 -3.480 1.00 93.12 77 ALA A CA 1
ATOM 632 C C . ALA A 1 77 ? 12.108 -1.152 -4.426 1.00 93.12 77 ALA A C 1
ATOM 634 O O . ALA A 1 77 ? 13.122 -0.845 -5.043 1.00 93.12 77 ALA A O 1
ATOM 635 N N . TYR A 1 78 ? 10.985 -0.432 -4.480 1.00 94.06 78 TYR A N 1
ATOM 636 C CA . TYR A 1 78 ? 10.829 0.714 -5.380 1.00 94.06 78 TYR A CA 1
ATOM 637 C C . TYR A 1 78 ? 11.680 1.896 -4.911 1.00 94.06 78 TYR A C 1
ATOM 639 O O . TYR A 1 78 ? 12.342 2.532 -5.715 1.00 94.06 78 TYR A O 1
ATOM 647 N N . ASN A 1 79 ? 11.776 2.131 -3.598 1.00 90.94 79 ASN A N 1
ATOM 648 C CA . ASN A 1 79 ? 12.636 3.182 -3.037 1.00 90.94 79 ASN A CA 1
ATOM 649 C C . ASN A 1 79 ? 14.138 2.988 -3.324 1.00 90.94 79 ASN A C 1
ATOM 651 O O . ASN A 1 79 ? 14.914 3.929 -3.165 1.00 90.94 79 ASN A O 1
ATOM 655 N N . LYS A 1 80 ? 14.573 1.771 -3.674 1.00 94.75 80 LYS A N 1
ATOM 656 C CA . LYS A 1 80 ? 15.980 1.462 -3.982 1.00 94.75 80 LYS A CA 1
ATOM 657 C C . LYS A 1 80 ? 16.344 1.690 -5.445 1.00 94.75 80 LYS A C 1
ATOM 659 O O . LYS A 1 80 ? 17.531 1.718 -5.755 1.00 94.75 80 LYS A O 1
ATOM 664 N N . ASP A 1 81 ? 15.351 1.824 -6.314 1.00 93.38 81 ASP A N 1
ATOM 665 C CA . ASP A 1 81 ? 15.523 1.932 -7.756 1.00 93.38 81 ASP A CA 1
ATOM 666 C C . ASP A 1 81 ? 14.816 3.206 -8.249 1.00 93.38 81 ASP A C 1
ATOM 668 O O . ASP A 1 81 ? 13.590 3.223 -8.367 1.00 93.38 81 ASP A O 1
ATOM 672 N N . PRO A 1 82 ?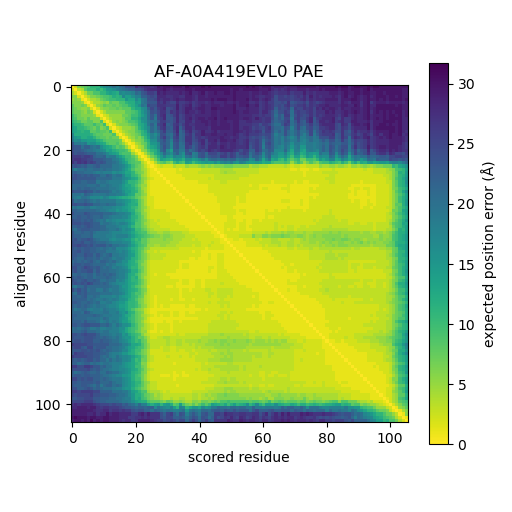 15.565 4.298 -8.501 1.00 92.69 82 PRO A N 1
ATOM 673 C CA . PRO A 1 82 ? 14.985 5.567 -8.929 1.00 92.69 82 PRO A CA 1
ATOM 674 C C . PRO A 1 82 ? 14.181 5.485 -10.231 1.00 92.69 82 PRO A C 1
ATOM 676 O O . PRO A 1 82 ? 13.202 6.215 -10.375 1.00 92.69 82 PRO A O 1
ATOM 679 N N . GLU A 1 83 ? 14.578 4.619 -11.168 1.00 94.25 83 GLU A N 1
ATOM 680 C CA . GLU A 1 83 ? 13.880 4.443 -12.447 1.00 94.25 83 GLU A CA 1
ATOM 681 C C . GLU A 1 83 ? 12.530 3.769 -12.207 1.00 94.25 83 GLU A C 1
ATOM 683 O O . GLU A 1 83 ? 11.480 4.289 -12.584 1.00 94.25 83 GLU A O 1
ATOM 688 N N . ARG A 1 84 ? 12.534 2.683 -11.436 1.00 90.69 84 ARG A N 1
ATOM 689 C CA . ARG A 1 84 ? 11.304 1.987 -11.058 1.00 90.69 84 ARG A CA 1
ATOM 690 C C . ARG A 1 84 ? 10.371 2.837 -10.192 1.00 90.69 84 ARG A C 1
ATOM 692 O O . ARG A 1 84 ? 9.149 2.765 -10.326 1.00 90.69 84 ARG A O 1
ATOM 699 N N . TRP A 1 85 ? 10.930 3.661 -9.304 1.00 93.38 85 TRP A N 1
ATOM 700 C CA . TRP A 1 85 ? 10.161 4.630 -8.523 1.00 93.38 85 TRP A CA 1
ATOM 701 C C . TRP A 1 85 ? 9.441 5.635 -9.424 1.00 93.38 85 TRP A C 1
ATOM 703 O O . TRP A 1 85 ? 8.274 5.951 -9.186 1.00 93.38 85 TRP A O 1
ATOM 713 N N . GLN A 1 86 ? 10.124 6.113 -10.466 1.00 93.81 86 GLN A N 1
ATOM 714 C CA . GLN A 1 86 ? 9.559 7.037 -11.440 1.00 93.81 86 GLN A CA 1
ATOM 715 C C . GLN A 1 86 ? 8.391 6.394 -12.203 1.00 93.81 86 GLN A C 1
ATOM 717 O O . GLN A 1 86 ? 7.313 6.986 -12.254 1.00 93.81 86 GLN A O 1
ATOM 722 N N . GLU A 1 87 ? 8.555 5.171 -12.712 1.00 92.56 87 GLU A N 1
ATOM 723 C CA . GLU A 1 87 ? 7.482 4.441 -13.406 1.00 92.56 87 GLU A CA 1
ATOM 724 C C . GLU A 1 87 ? 6.257 4.230 -12.507 1.00 92.56 87 GLU A C 1
ATOM 726 O O . GLU A 1 87 ? 5.125 4.556 -12.874 1.00 92.56 87 GLU A O 1
ATOM 731 N N . PHE A 1 88 ? 6.474 3.753 -11.279 1.00 93.94 88 PHE A N 1
ATOM 732 C CA . PHE A 1 88 ? 5.422 3.637 -10.270 1.00 93.94 88 PHE A CA 1
ATOM 733 C C . PHE A 1 88 ? 4.677 4.955 -10.049 1.00 93.94 88 PHE A C 1
ATOM 735 O O . PHE A 1 88 ? 3.444 4.977 -9.973 1.00 93.94 88 PHE A O 1
ATOM 742 N N . PHE A 1 89 ? 5.417 6.056 -9.930 1.00 93.81 89 PHE A N 1
ATOM 743 C CA . PHE A 1 89 ? 4.833 7.359 -9.665 1.00 93.81 89 PHE A CA 1
ATOM 744 C C . PHE A 1 89 ? 3.968 7.848 -10.835 1.00 93.81 89 PHE A C 1
ATOM 746 O O . PHE A 1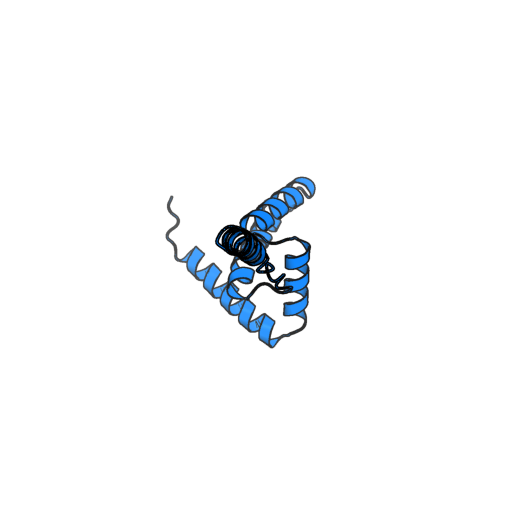 89 ? 2.925 8.470 -10.615 1.00 93.81 89 PHE A O 1
ATOM 753 N N . GLU A 1 90 ? 4.331 7.514 -12.072 1.00 95.62 90 GLU A N 1
ATOM 754 C CA . GLU A 1 90 ? 3.513 7.791 -13.255 1.00 95.62 90 GLU A CA 1
ATOM 755 C C . GLU A 1 90 ? 2.191 7.016 -13.232 1.00 95.62 90 GLU A C 1
ATOM 757 O O . GLU A 1 90 ? 1.128 7.611 -13.455 1.00 95.62 90 GLU A O 1
ATOM 762 N N . TYR A 1 91 ? 2.217 5.730 -12.864 1.00 95.12 91 TYR A N 1
ATOM 763 C CA . TYR A 1 91 ? 0.994 4.949 -12.646 1.00 95.12 91 TYR A CA 1
ATOM 764 C C . TYR A 1 91 ? 0.139 5.523 -11.518 1.00 95.12 91 TYR A C 1
ATOM 766 O O . TYR A 1 91 ? -1.080 5.641 -11.665 1.00 95.12 91 TYR A O 1
ATOM 774 N N . PHE A 1 92 ? 0.761 5.920 -10.405 1.00 95.38 92 PHE A N 1
ATOM 775 C CA . PHE A 1 92 ? 0.069 6.548 -9.285 1.00 95.38 92 PHE A CA 1
ATOM 776 C C . PHE A 1 92 ? -0.634 7.836 -9.713 1.00 95.38 92 PHE A C 1
ATOM 778 O O . PHE A 1 92 ? -1.835 7.984 -9.478 1.00 95.38 92 PHE A O 1
ATOM 785 N N . LYS A 1 93 ? 0.076 8.728 -10.412 1.00 94.81 93 LYS A N 1
ATOM 786 C CA . LYS A 1 93 ? -0.482 9.976 -10.938 1.00 94.81 93 LYS A CA 1
ATOM 787 C C . LYS A 1 93 ? -1.647 9.704 -11.888 1.00 94.81 93 LYS A C 1
ATOM 789 O O . LYS A 1 93 ? -2.739 10.229 -11.673 1.00 94.81 93 LYS A O 1
ATOM 794 N N . SER A 1 94 ? -1.442 8.834 -12.877 1.00 94.69 94 SER A N 1
ATOM 795 C CA . SER A 1 94 ? -2.473 8.435 -13.840 1.00 94.69 94 SER A CA 1
ATOM 796 C C . SER A 1 94 ? -3.726 7.908 -13.135 1.00 94.69 94 SER A C 1
ATOM 798 O O . SER A 1 94 ? -4.839 8.372 -13.392 1.00 94.69 94 SER A O 1
ATOM 800 N N . TYR A 1 95 ? -3.555 7.010 -12.162 1.00 93.56 95 TYR A N 1
ATOM 801 C CA . TYR A 1 95 ? -4.660 6.494 -11.367 1.00 93.56 95 TYR A CA 1
ATOM 802 C C . TYR A 1 95 ? -5.389 7.614 -10.614 1.00 93.56 95 TYR A C 1
ATOM 804 O O . TYR A 1 95 ? -6.612 7.720 -10.717 1.00 93.56 95 TYR A O 1
ATOM 812 N N . THR A 1 96 ? -4.674 8.504 -9.923 1.00 93.25 96 THR A N 1
ATOM 813 C CA . THR A 1 96 ? -5.311 9.618 -9.203 1.00 93.25 96 THR A CA 1
ATOM 814 C C . THR A 1 96 ? -6.040 10.598 -10.126 1.00 93.25 96 THR A C 1
ATOM 816 O O . THR A 1 96 ? -7.140 11.038 -9.787 1.00 93.25 96 THR A O 1
ATOM 819 N N . ASP A 1 97 ? -5.515 10.862 -11.324 1.00 93.00 97 ASP A N 1
ATOM 820 C CA . ASP A 1 97 ? -6.169 11.708 -12.326 1.00 93.00 97 ASP A CA 1
ATOM 821 C C . ASP A 1 97 ? -7.492 11.083 -12.798 1.00 93.00 97 ASP A C 1
ATOM 823 O O . ASP A 1 97 ? -8.491 11.784 -12.983 1.00 93.00 97 ASP A O 1
ATOM 827 N N . THR A 1 98 ? -7.542 9.754 -12.961 1.00 92.25 98 THR A N 1
ATOM 828 C CA . THR A 1 98 ? -8.789 9.052 -13.326 1.00 92.25 98 THR A CA 1
ATOM 829 C C . THR A 1 98 ? -9.854 9.164 -12.237 1.00 92.25 98 THR A C 1
ATOM 831 O O . THR A 1 98 ? -11.041 9.287 -12.549 1.00 92.25 98 THR A O 1
ATOM 834 N N . LEU A 1 99 ? -9.448 9.176 -10.962 1.00 90.75 99 LEU A N 1
ATOM 835 C CA . LEU A 1 99 ? -10.364 9.353 -9.836 1.00 90.75 99 LEU A CA 1
ATOM 836 C C . LEU A 1 99 ? -10.934 10.773 -9.786 1.00 90.75 99 LEU A C 1
ATOM 838 O O . LEU A 1 99 ? -12.115 10.931 -9.489 1.00 90.75 99 LEU A O 1
ATOM 842 N N . GLN A 1 100 ? -10.131 11.787 -10.119 1.00 84.12 100 GLN A N 1
ATOM 843 C CA . GLN A 1 100 ? -10.568 13.188 -10.169 1.00 84.12 100 GLN A CA 1
ATOM 844 C C . GLN A 1 100 ? -11.491 13.480 -11.360 1.00 84.12 100 GLN A C 1
ATOM 846 O O . GLN A 1 100 ? -12.422 14.274 -11.245 1.00 84.12 100 GLN A O 1
ATOM 851 N N . LYS A 1 101 ? -11.252 12.833 -12.508 1.00 80.56 101 LYS A N 1
ATOM 852 C CA . LYS A 1 101 ? -12.062 12.999 -13.728 1.00 80.56 101 LYS A CA 1
ATOM 853 C C . LYS A 1 101 ? -13.396 12.260 -13.677 1.00 80.56 101 LYS A C 1
ATOM 855 O O . LYS A 1 101 ? -14.303 12.589 -14.441 1.00 80.56 101 LYS A O 1
ATOM 860 N N . LYS A 1 102 ? -13.541 11.257 -12.807 1.00 66.06 102 LYS A N 1
ATOM 861 C CA . LYS A 1 102 ? -14.822 10.583 -12.599 1.00 66.06 102 LYS A CA 1
ATOM 862 C C . LYS A 1 102 ? -15.766 11.595 -11.935 1.00 66.06 102 LYS A C 1
ATOM 864 O O . LYS A 1 102 ? -15.462 12.025 -10.824 1.00 66.06 102 LYS A O 1
ATOM 869 N N . PRO A 1 103 ? -16.884 12.003 -12.573 1.00 55.12 103 PRO A N 1
ATOM 870 C CA . PRO A 1 103 ? -17.799 12.949 -11.953 1.00 55.12 103 PRO A CA 1
ATOM 871 C C . PRO A 1 103 ? -18.213 12.368 -10.608 1.00 55.12 103 PRO A C 1
ATOM 873 O O . PRO A 1 103 ? -18.667 11.222 -10.540 1.00 55.12 103 PRO A O 1
ATOM 876 N N . MET A 1 104 ? -17.972 13.139 -9.548 1.00 52.25 104 MET A N 1
ATOM 877 C CA . MET A 1 104 ? -18.406 12.839 -8.192 1.00 52.25 104 MET A CA 1
A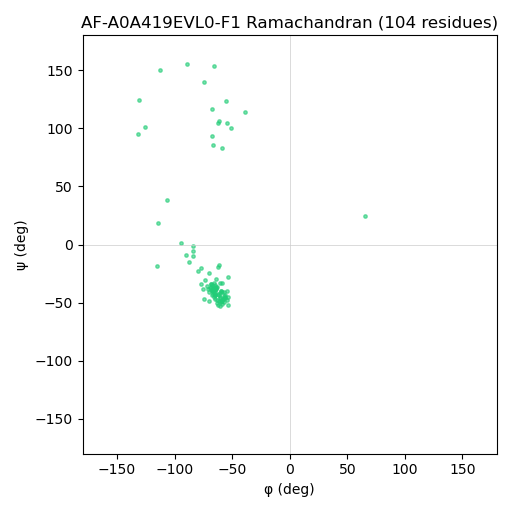TOM 878 C C . MET A 1 104 ? -19.907 12.536 -8.286 1.00 52.25 104 MET A C 1
ATOM 880 O O . MET A 1 104 ? -20.706 13.454 -8.468 1.00 52.25 104 MET A O 1
ATOM 884 N N . ARG A 1 105 ? -20.288 11.248 -8.293 1.00 54.28 105 ARG A N 1
ATOM 885 C CA . ARG A 1 105 ? -21.696 10.848 -8.232 1.00 54.28 105 ARG A CA 1
ATOM 886 C C . ARG A 1 105 ? -22.161 11.259 -6.841 1.00 54.28 105 ARG A C 1
ATOM 888 O O . ARG A 1 105 ? -21.871 10.554 -5.878 1.00 54.28 105 ARG A O 1
ATOM 895 N N . ARG A 1 106 ? -22.720 12.467 -6.766 1.00 42.38 106 ARG A N 1
ATOM 896 C CA . ARG A 1 106 ? -23.472 12.961 -5.617 1.00 42.38 106 ARG A CA 1
ATOM 897 C C . ARG A 1 106 ? -24.708 12.100 -5.417 1.00 42.38 106 ARG A C 1
ATOM 899 O O . ARG A 1 106 ? -25.266 11.653 -6.445 1.00 42.38 106 ARG A O 1
#